Protein AF-A0A8J8EC91-F1 (afdb_monomer_lite)

Radius of gyration: 31.69 Å; chains: 1; bounding box: 63×21×94 Å

pLDDT: mean 93.94, std 5.03, range [71.94, 98.62]

Foldseek 3Di:
DVVVVVVVVVVLLVVLVVQQPDDPVRLVVLVVLLVVLVVLLVVLVVLLVVLVVLLVVLVVLLVVLVVLLVQLVVDDQADPPPRHGDDPVNSVVSNVVSVVVNVVSVVVNVVSVVSNVVSVVSNVVSVVSNVCVVSSVSNVVSVVVD

Secondary structure (DSSP, 8-state):
-HHHHHHHHHHHHHHHHHH-SS-HHHHHHHHHHHHHHHHHHHHHHHHHHHHHHHHHHHHHHHHHHHHHHHHHHH--EE-TTT--EE-HHHHHHHHHHHHHHHHHHHHHHHHHHHHHHHHHHHHHHHHHHHTTHHHHHHHHHHHTT-

Structure (mmCIF, N/CA/C/O backbone):
data_AF-A0A8J8EC91-F1
#
_entry.id   AF-A0A8J8EC91-F1
#
loop_
_atom_site.group_PDB
_atom_site.id
_atom_site.type_symbol
_atom_site.label_atom_id
_atom_site.label_alt_id
_atom_site.label_comp_id
_atom_site.label_asym_id
_atom_site.label_entity_id
_atom_site.label_seq_id
_atom_site.pdbx_PDB_ins_code
_atom_site.Cartn_x
_atom_site.Cartn_y
_atom_site.Cartn_z
_atom_site.occupancy
_atom_site.B_iso_or_equiv
_atom_site.auth_seq_id
_atom_site.auth_comp_id
_atom_site.auth_asym_id
_atom_site.auth_atom_id
_atom_site.pdbx_PDB_model_num
ATOM 1 N N . LYS A 1 1 ? -31.656 -11.506 56.131 1.00 71.94 1 LYS A N 1
ATOM 2 C CA . LYS A 1 1 ? -30.581 -12.308 55.486 1.00 71.94 1 LYS A CA 1
ATOM 3 C C . LYS A 1 1 ? -30.753 -12.359 53.969 1.00 71.94 1 LYS A C 1
ATOM 5 O O . LYS A 1 1 ? -30.083 -11.576 53.322 1.00 71.94 1 LYS A O 1
ATOM 10 N N . GLN A 1 2 ? -31.675 -13.150 53.404 1.00 80.81 2 GLN A N 1
ATOM 11 C CA . GLN A 1 2 ? -31.858 -13.214 51.937 1.00 80.81 2 GLN A CA 1
ATOM 12 C C . GLN A 1 2 ? -32.286 -11.876 51.305 1.00 80.81 2 GLN A C 1
ATOM 14 O O . GLN A 1 2 ? -31.779 -11.496 50.256 1.00 80.81 2 GLN A O 1
ATOM 19 N N . TYR A 1 3 ? -33.168 -11.122 51.969 1.00 84.69 3 TYR A N 1
ATOM 20 C CA . TYR A 1 3 ? -33.589 -9.795 51.502 1.00 84.69 3 TYR A CA 1
ATOM 21 C C . TYR A 1 3 ? -32.432 -8.780 51.464 1.00 84.69 3 TYR A C 1
ATOM 23 O O . TYR A 1 3 ? -32.258 -8.073 50.477 1.00 84.69 3 TYR A O 1
ATOM 31 N N . ASP A 1 4 ? -31.600 -8.745 52.509 1.00 87.38 4 ASP A N 1
ATOM 32 C CA . ASP A 1 4 ? -30.454 -7.827 52.599 1.00 87.38 4 ASP A CA 1
ATOM 33 C C . ASP A 1 4 ? -29.381 -8.149 51.553 1.00 87.38 4 ASP A C 1
ATOM 35 O O . ASP A 1 4 ? -28.745 -7.252 51.001 1.00 87.38 4 ASP A O 1
ATOM 39 N N . GLU A 1 5 ? -29.194 -9.437 51.272 1.00 88.06 5 GLU A N 1
ATOM 40 C CA . GLU A 1 5 ? -28.286 -9.938 50.245 1.00 88.06 5 GLU A CA 1
ATOM 41 C C . GLU A 1 5 ? -28.775 -9.571 48.839 1.00 88.06 5 GLU A C 1
ATOM 43 O O . GLU A 1 5 ? -28.016 -8.986 48.066 1.00 88.06 5 GLU A O 1
ATOM 48 N N . ALA A 1 6 ? -30.066 -9.762 48.549 1.00 88.12 6 ALA A N 1
ATOM 49 C CA . ALA A 1 6 ? -30.679 -9.306 47.301 1.00 88.12 6 ALA A CA 1
ATOM 50 C C . ALA A 1 6 ? -30.543 -7.782 47.109 1.00 88.12 6 ALA A C 1
ATOM 52 O O . ALA A 1 6 ? -30.259 -7.308 46.008 1.00 88.12 6 ALA A O 1
ATOM 53 N N . LEU A 1 7 ? -30.681 -6.999 48.185 1.00 90.56 7 LEU A N 1
ATOM 54 C CA . LEU A 1 7 ? -30.538 -5.542 48.143 1.00 90.56 7 LEU A CA 1
ATOM 55 C C . LEU A 1 7 ? -29.093 -5.100 47.864 1.00 90.56 7 LEU A C 1
ATOM 57 O O . LEU A 1 7 ? -28.875 -4.105 47.170 1.00 90.56 7 LEU A O 1
ATOM 61 N N . ARG A 1 8 ? -28.103 -5.836 48.386 1.00 89.94 8 ARG A N 1
ATOM 62 C CA . ARG A 1 8 ? -26.680 -5.614 48.083 1.00 89.94 8 ARG A CA 1
ATOM 63 C C . ARG A 1 8 ? -26.370 -5.945 46.629 1.00 89.94 8 ARG A C 1
ATOM 65 O O . ARG A 1 8 ? -25.790 -5.103 45.953 1.00 89.94 8 ARG A O 1
ATOM 72 N N . ILE A 1 9 ? -26.814 -7.105 46.142 1.00 89.31 9 ILE A N 1
ATOM 73 C CA . ILE A 1 9 ? -26.632 -7.522 44.743 1.00 89.31 9 ILE A CA 1
ATOM 74 C C . ILE A 1 9 ? -27.236 -6.480 43.797 1.00 89.31 9 ILE A C 1
ATOM 76 O O . ILE A 1 9 ? -26.559 -6.014 42.884 1.00 89.31 9 ILE A O 1
ATOM 80 N N . LYS A 1 10 ? -28.465 -6.022 44.070 1.00 90.94 10 LYS A N 1
ATOM 81 C CA . LYS A 1 10 ? -29.121 -4.974 43.278 1.00 90.94 10 LYS A CA 1
ATOM 82 C C . LYS A 1 10 ? -28.291 -3.687 43.209 1.00 90.94 10 LYS A C 1
ATOM 84 O O . LYS A 1 10 ? -28.089 -3.155 42.121 1.00 90.94 10 LYS A O 1
ATOM 89 N N . LYS A 1 11 ? -27.775 -3.202 44.345 1.00 91.12 11 LYS A N 1
ATOM 90 C CA . LYS A 1 11 ? -26.922 -1.999 44.388 1.00 91.12 11 LYS A CA 1
ATOM 91 C C . LYS A 1 11 ? -25.610 -2.186 43.620 1.00 91.12 11 LYS A C 1
ATOM 93 O O . LYS A 1 11 ? -25.163 -1.251 42.958 1.00 91.12 11 LYS A O 1
ATOM 98 N N . THR A 1 12 ? -25.007 -3.374 43.689 1.00 90.00 12 THR A N 1
ATOM 99 C CA . THR A 1 12 ? -23.800 -3.710 42.919 1.00 90.00 12 THR A CA 1
ATOM 100 C C . THR A 1 12 ? -24.079 -3.670 41.419 1.00 90.00 12 THR A C 1
ATOM 102 O O . THR A 1 12 ? -23.362 -2.983 40.696 1.00 90.00 12 THR A O 1
ATOM 105 N N . ILE A 1 13 ? -25.160 -4.307 40.958 1.00 88.00 13 ILE A N 1
ATOM 106 C CA . ILE A 1 13 ? -25.567 -4.297 39.544 1.00 88.00 13 ILE A CA 1
ATOM 107 C C . ILE A 1 13 ? -25.863 -2.870 39.063 1.00 88.00 13 ILE A C 1
ATOM 109 O O . ILE A 1 13 ? -25.407 -2.470 37.995 1.00 88.00 13 ILE A O 1
ATOM 113 N N . GLU A 1 14 ? -26.587 -2.064 39.846 1.00 89.38 14 GLU A N 1
ATOM 114 C CA . GLU A 1 14 ? -26.863 -0.661 39.502 1.00 89.38 14 GLU A CA 1
ATOM 115 C C . GLU A 1 14 ? -25.579 0.174 39.384 1.00 89.38 14 GLU A C 1
ATOM 117 O O . GLU A 1 14 ? -25.470 1.020 38.497 1.00 89.38 14 GLU A O 1
ATOM 122 N N . SER A 1 15 ? -24.595 -0.066 40.255 1.00 88.88 15 SER A N 1
ATOM 123 C CA . SER A 1 15 ? -23.284 0.588 40.196 1.00 88.88 15 SER A CA 1
ATOM 124 C C . SER A 1 15 ? -22.492 0.173 38.952 1.00 88.88 15 SER A C 1
ATOM 126 O O . SER A 1 15 ? -21.950 1.030 38.256 1.00 88.88 15 SER A O 1
ATOM 128 N N . LEU A 1 16 ? -22.472 -1.124 38.626 1.00 87.19 16 LEU A N 1
ATOM 129 C CA . LEU A 1 16 ? -21.809 -1.647 37.428 1.00 87.19 16 LEU A CA 1
ATOM 130 C C . LEU A 1 16 ? -22.446 -1.095 36.150 1.00 87.19 16 LEU A C 1
ATOM 132 O O . LEU A 1 16 ? -21.735 -0.595 35.284 1.00 87.19 16 LEU A O 1
ATOM 136 N N . ARG A 1 17 ? -23.781 -1.057 36.072 1.00 86.00 17 ARG A N 1
ATOM 137 C CA . ARG A 1 17 ? -24.496 -0.465 34.931 1.00 86.00 17 ARG A CA 1
ATOM 138 C C . ARG A 1 17 ? -24.184 1.017 34.729 1.00 86.00 17 ARG A C 1
ATOM 140 O O . ARG A 1 17 ? -24.094 1.455 33.593 1.00 86.00 17 ARG A O 1
ATOM 147 N N . LYS A 1 18 ? -23.975 1.788 35.803 1.00 88.19 18 LYS A N 1
ATOM 148 C CA . LYS A 1 18 ? -23.563 3.203 35.709 1.00 88.19 18 LYS A CA 1
ATOM 149 C C . LYS A 1 18 ? -22.134 3.393 35.196 1.00 88.19 18 LYS A C 1
ATOM 151 O O . LYS A 1 18 ? -21.797 4.494 34.776 1.00 88.19 18 LYS A O 1
ATOM 156 N N . ARG A 1 19 ? -21.290 2.360 35.276 1.00 87.62 19 ARG A N 1
ATOM 157 C CA . ARG A 1 19 ? -19.902 2.389 34.790 1.00 87.62 19 ARG A CA 1
ATOM 158 C C . ARG A 1 19 ? -19.782 2.011 33.313 1.00 87.62 19 ARG A C 1
ATOM 160 O O . ARG A 1 19 ? -18.730 2.275 32.737 1.00 87.62 19 ARG A O 1
ATOM 167 N N . LEU A 1 20 ? -20.816 1.412 32.717 1.00 87.31 20 LEU A N 1
ATOM 168 C CA . LEU A 1 20 ? -20.860 1.162 31.278 1.00 87.31 20 LEU A CA 1
ATOM 169 C C . LEU A 1 20 ? -20.901 2.495 30.534 1.00 87.31 20 LEU A C 1
ATOM 171 O O . LEU A 1 20 ? -21.765 3.334 30.788 1.00 87.31 20 LEU A O 1
ATOM 175 N N . SER A 1 21 ? -19.955 2.681 29.618 1.00 88.12 21 SER A N 1
ATOM 176 C CA . SER A 1 21 ? -19.924 3.838 28.721 1.00 88.12 21 SER A CA 1
ATOM 177 C C . SER A 1 21 ? -20.615 3.563 27.388 1.00 88.12 21 SER A C 1
ATOM 179 O O . SER A 1 21 ? -20.894 4.506 26.653 1.00 88.12 21 SER A O 1
ATOM 181 N N . LEU A 1 22 ? -20.896 2.292 27.087 1.00 88.12 22 LEU A N 1
ATOM 182 C CA . LEU A 1 22 ? -21.563 1.836 25.873 1.00 88.12 22 LEU A CA 1
ATOM 183 C C . LEU A 1 22 ? -22.698 0.876 26.234 1.00 88.12 22 LEU A C 1
ATOM 185 O O . LEU A 1 22 ? -22.574 0.063 27.152 1.00 88.12 22 LEU A O 1
ATOM 189 N N . SER A 1 23 ? -23.789 0.932 25.476 1.00 89.50 23 SER A N 1
ATOM 190 C CA . SER A 1 23 ? -24.787 -0.140 25.474 1.00 89.50 23 SER A CA 1
ATOM 191 C C . SER A 1 23 ? -24.224 -1.423 24.848 1.00 89.50 23 SER A C 1
ATOM 193 O O . SER A 1 23 ? -23.254 -1.389 24.088 1.00 89.50 23 SER A O 1
ATOM 195 N N . GLU A 1 24 ? -24.851 -2.569 25.124 1.00 87.69 24 GLU A N 1
ATOM 196 C CA . GLU A 1 24 ? -24.456 -3.856 24.527 1.00 87.69 24 GLU A CA 1
ATOM 197 C C . GLU A 1 24 ? -24.482 -3.821 22.986 1.00 87.69 24 GLU A C 1
ATOM 199 O O . GLU A 1 24 ? -23.577 -4.351 22.335 1.00 87.69 24 GLU A O 1
ATOM 204 N N . ASP A 1 25 ? -25.466 -3.138 22.391 1.00 91.75 25 ASP A N 1
ATOM 205 C CA . ASP A 1 25 ? -25.575 -2.976 20.936 1.00 91.75 25 ASP A CA 1
ATOM 206 C C . ASP A 1 25 ? -24.454 -2.098 20.360 1.00 91.75 25 ASP A C 1
ATOM 208 O O . ASP A 1 25 ? -23.885 -2.417 19.311 1.00 91.75 25 ASP A O 1
ATOM 212 N N . GLU A 1 26 ? -24.110 -0.996 21.032 1.00 93.06 26 GLU A N 1
ATOM 213 C CA . GLU A 1 26 ? -22.981 -0.141 20.645 1.00 93.06 26 GLU A CA 1
ATOM 214 C C . GLU A 1 26 ? -21.652 -0.883 20.779 1.00 93.06 26 GLU A C 1
ATOM 216 O O . GLU A 1 26 ? -20.814 -0.809 19.880 1.00 93.06 26 GLU A O 1
ATOM 221 N N . LEU A 1 27 ? -21.487 -1.659 21.851 1.00 93.25 27 LEU A N 1
ATOM 222 C CA . LEU A 1 27 ? -20.318 -2.499 22.075 1.00 93.25 27 LEU A CA 1
ATOM 223 C C . LEU A 1 27 ? -20.163 -3.543 20.963 1.00 93.25 27 LEU A C 1
ATOM 225 O O . LEU A 1 27 ? -19.068 -3.731 20.432 1.00 93.25 27 LEU A O 1
ATOM 229 N N . LYS A 1 28 ? -21.259 -4.197 20.563 1.00 93.50 28 LYS A N 1
ATOM 230 C CA . LYS A 1 28 ? -21.261 -5.171 19.464 1.00 93.50 28 LYS A CA 1
ATOM 231 C C . LYS A 1 28 ? -20.884 -4.529 18.128 1.00 93.50 28 LYS A C 1
ATOM 233 O O . LYS A 1 28 ? -20.094 -5.106 17.381 1.00 93.50 28 LYS A O 1
ATOM 238 N N . LYS A 1 29 ? -21.411 -3.336 17.831 1.00 95.62 29 LYS A N 1
ATOM 239 C CA . LYS A 1 29 ? -21.051 -2.576 16.622 1.00 95.62 29 LYS A CA 1
ATOM 240 C C . LYS A 1 29 ? -19.577 -2.182 16.625 1.00 95.62 29 LYS A C 1
ATOM 242 O O . LYS A 1 29 ? -18.897 -2.403 15.628 1.00 95.62 29 LYS A O 1
ATOM 247 N N . LEU A 1 30 ? -19.078 -1.665 17.747 1.00 95.44 30 LEU A N 1
ATOM 248 C CA . LEU A 1 30 ? -17.687 -1.237 17.879 1.00 95.44 30 LEU A CA 1
ATOM 249 C C . LEU A 1 30 ? -16.709 -2.413 17.741 1.00 95.44 30 LEU A C 1
ATOM 251 O O . LEU A 1 30 ? -15.682 -2.278 17.084 1.00 95.44 30 LEU A O 1
ATOM 255 N N . LYS A 1 31 ? -17.045 -3.587 18.289 1.00 95.44 31 LYS A N 1
ATOM 256 C CA . LYS A 1 31 ? -16.273 -4.823 18.080 1.00 95.44 31 LYS A CA 1
ATOM 257 C C . LYS A 1 31 ? -16.158 -5.192 16.606 1.00 95.44 31 LYS A C 1
ATOM 259 O O . LYS A 1 31 ? -15.060 -5.466 16.133 1.00 95.44 31 LYS A O 1
ATOM 264 N N . ALA A 1 32 ? -17.279 -5.182 15.884 1.00 96.50 32 ALA A N 1
ATOM 265 C CA . ALA A 1 32 ? -17.279 -5.475 14.455 1.00 96.50 32 ALA A CA 1
ATOM 266 C C . ALA A 1 32 ? -16.457 -4.439 13.669 1.00 96.50 32 ALA A C 1
ATOM 268 O O . ALA A 1 32 ? -15.701 -4.802 12.774 1.00 96.50 32 ALA A O 1
ATOM 269 N N . GLU A 1 33 ? -16.562 -3.156 14.028 1.00 97.38 33 GLU A N 1
ATOM 270 C CA . GLU A 1 33 ? -15.765 -2.079 13.430 1.00 97.38 33 GLU A CA 1
ATOM 271 C C . GLU A 1 33 ? -14.258 -2.295 13.648 1.00 97.38 33 GLU A C 1
ATOM 273 O O . GLU A 1 33 ? -13.482 -2.179 12.702 1.00 97.38 33 GLU A O 1
ATOM 278 N N . ILE A 1 34 ? -13.841 -2.660 14.866 1.00 97.62 34 ILE A N 1
ATOM 279 C CA . ILE A 1 34 ? -12.439 -2.951 15.204 1.00 97.62 34 ILE A CA 1
ATOM 280 C C . ILE A 1 34 ? -11.927 -4.172 14.445 1.00 97.62 34 ILE A C 1
ATOM 282 O O . ILE A 1 34 ? -10.819 -4.126 13.916 1.00 97.62 34 ILE A O 1
ATOM 286 N N . GLU A 1 35 ? -12.709 -5.246 14.370 1.00 97.44 35 GLU A N 1
ATOM 287 C CA . GLU A 1 35 ? -12.306 -6.458 13.656 1.00 97.44 35 GLU A CA 1
ATOM 288 C C . GLU A 1 35 ? -12.117 -6.187 12.157 1.00 97.44 35 GLU A C 1
ATOM 290 O O . GLU A 1 35 ? -11.067 -6.497 11.594 1.00 97.44 35 GLU A O 1
ATOM 295 N N . ASN A 1 36 ? -13.066 -5.484 11.532 1.00 98.00 36 ASN A N 1
ATOM 296 C CA . ASN A 1 36 ? -12.929 -5.046 10.142 1.00 98.00 36 ASN A CA 1
ATOM 297 C C . ASN A 1 36 ? -11.705 -4.134 9.962 1.00 98.00 36 ASN A C 1
ATOM 299 O O . ASN A 1 36 ? -10.980 -4.245 8.975 1.00 98.00 36 ASN A O 1
ATOM 303 N N . ALA A 1 37 ? -11.439 -3.245 10.926 1.00 98.12 37 ALA A N 1
ATOM 304 C CA . ALA A 1 37 ? -10.277 -2.365 10.899 1.00 98.12 37 ALA A CA 1
ATOM 305 C C . ALA A 1 37 ? -8.949 -3.137 11.019 1.00 98.12 37 ALA A C 1
ATOM 307 O O . ALA A 1 37 ? -7.978 -2.760 10.364 1.00 98.12 37 ALA A O 1
ATOM 308 N N . LYS A 1 38 ? -8.890 -4.224 11.804 1.00 98.00 38 LYS A N 1
ATOM 309 C CA . LYS A 1 38 ? -7.716 -5.114 11.887 1.00 98.00 38 LYS A CA 1
ATOM 310 C C . LYS A 1 38 ? -7.463 -5.820 10.558 1.00 98.00 38 LYS A C 1
ATOM 312 O O . LYS A 1 38 ? -6.349 -5.747 10.047 1.00 98.00 38 LYS A O 1
ATOM 317 N N . GLN A 1 39 ? -8.497 -6.417 9.969 1.00 98.31 39 GLN A N 1
ATOM 318 C CA . GLN A 1 39 ? -8.392 -7.093 8.672 1.00 98.31 39 GLN A CA 1
ATOM 319 C C . GLN A 1 39 ? -7.942 -6.120 7.580 1.00 98.31 39 GLN A C 1
ATOM 321 O O . GLN A 1 39 ? -6.964 -6.369 6.873 1.00 98.31 39 GLN A O 1
ATOM 326 N N . ARG A 1 40 ? -8.577 -4.944 7.516 1.00 98.12 40 ARG A N 1
ATOM 327 C CA . ARG A 1 40 ? -8.218 -3.902 6.553 1.00 98.12 40 ARG A CA 1
ATOM 328 C C . ARG A 1 40 ? -6.795 -3.381 6.760 1.00 98.12 40 ARG A C 1
ATOM 330 O O . ARG A 1 40 ? -6.096 -3.119 5.785 1.00 98.12 40 ARG A O 1
ATOM 337 N N . LYS A 1 41 ? -6.328 -3.264 8.009 1.00 98.38 41 LYS A N 1
ATOM 338 C CA . LYS A 1 41 ? -4.935 -2.899 8.313 1.00 98.38 41 LYS A CA 1
ATOM 339 C C . LYS A 1 41 ? -3.956 -3.879 7.675 1.00 98.38 41 LYS A C 1
ATOM 341 O O . LYS A 1 41 ? -2.988 -3.445 7.058 1.00 98.38 41 LYS A O 1
ATOM 346 N N . GLU A 1 42 ? -4.190 -5.177 7.837 1.00 98.44 42 GLU A N 1
ATOM 347 C CA . GLU A 1 42 ? -3.316 -6.207 7.275 1.00 98.44 42 GLU A CA 1
ATOM 348 C C . GLU A 1 42 ? -3.307 -6.184 5.746 1.00 98.44 42 GLU A C 1
ATOM 350 O O . GLU A 1 42 ? -2.241 -6.278 5.143 1.00 98.44 42 GLU A O 1
ATOM 355 N N . GLU A 1 43 ? -4.471 -6.009 5.116 1.00 98.56 43 GLU A N 1
ATOM 356 C CA . GLU A 1 43 ? -4.570 -5.848 3.661 1.00 98.56 43 GLU A CA 1
ATOM 357 C C . GLU A 1 43 ? -3.754 -4.660 3.159 1.00 98.56 43 GLU A C 1
ATOM 359 O O . GLU A 1 43 ? -2.976 -4.805 2.220 1.00 98.56 43 GLU A O 1
ATOM 364 N N . ILE A 1 44 ? -3.894 -3.498 3.803 1.00 98.50 44 ILE A N 1
ATOM 365 C CA . ILE A 1 44 ? -3.156 -2.296 3.413 1.00 98.50 44 ILE A CA 1
ATOM 366 C C . ILE A 1 44 ? -1.649 -2.500 3.575 1.00 98.50 44 ILE A C 1
ATOM 368 O O . ILE A 1 44 ? -0.880 -2.058 2.724 1.00 98.50 44 ILE A O 1
ATOM 372 N N . LEU A 1 45 ? -1.207 -3.146 4.657 1.00 98.44 45 LEU A N 1
ATOM 373 C CA . LEU A 1 45 ? 0.217 -3.403 4.873 1.00 98.44 45 LEU A CA 1
ATOM 374 C C . LEU A 1 45 ? 0.798 -4.307 3.780 1.00 98.44 45 LEU A C 1
ATOM 376 O O . LEU A 1 45 ? 1.866 -3.984 3.263 1.00 98.44 45 LEU A O 1
ATOM 380 N N . ARG A 1 46 ? 0.072 -5.360 3.378 1.00 98.56 46 ARG A N 1
ATOM 381 C CA . ARG A 1 46 ? 0.451 -6.205 2.233 1.00 98.56 46 ARG A CA 1
ATOM 382 C C . ARG A 1 46 ? 0.498 -5.405 0.929 1.00 98.56 46 ARG A C 1
ATOM 384 O O . ARG A 1 46 ? 1.473 -5.484 0.195 1.00 98.56 46 ARG A O 1
ATOM 391 N N . GLU A 1 47 ? -0.506 -4.569 0.669 1.00 98.50 47 GLU A N 1
ATOM 392 C CA . GLU A 1 47 ? -0.549 -3.746 -0.547 1.00 98.50 47 GLU A CA 1
ATOM 393 C C . GLU A 1 47 ? 0.614 -2.734 -0.603 1.00 98.50 47 GLU A C 1
ATOM 395 O O . GLU A 1 47 ? 1.214 -2.526 -1.657 1.00 98.50 47 GLU A O 1
ATOM 400 N N . ILE A 1 48 ? 0.985 -2.122 0.528 1.00 98.56 48 ILE A N 1
ATOM 401 C CA . ILE A 1 48 ? 2.149 -1.222 0.614 1.00 98.56 48 ILE A CA 1
ATOM 402 C C . ILE A 1 48 ? 3.457 -1.976 0.340 1.00 98.56 48 ILE A C 1
ATOM 404 O O . ILE A 1 48 ? 4.344 -1.420 -0.312 1.00 98.56 48 ILE A O 1
ATOM 408 N N . GLU A 1 49 ? 3.590 -3.209 0.830 1.00 98.50 49 GLU A N 1
ATOM 409 C CA . GLU A 1 49 ? 4.754 -4.062 0.576 1.00 98.50 49 GLU A CA 1
ATOM 410 C C . GLU A 1 49 ? 4.893 -4.377 -0.921 1.00 98.50 49 GLU A C 1
ATOM 412 O O . GLU A 1 49 ? 5.929 -4.065 -1.509 1.00 98.50 49 GLU A O 1
ATOM 417 N N . GLU A 1 50 ? 3.818 -4.840 -1.568 1.00 98.62 50 GLU A N 1
ATOM 418 C CA . GLU A 1 50 ? 3.783 -5.095 -3.017 1.00 98.62 50 GLU A CA 1
ATOM 419 C C . GLU A 1 50 ? 4.098 -3.837 -3.844 1.00 98.62 50 GLU A C 1
ATOM 421 O O . GLU A 1 50 ? 4.808 -3.888 -4.852 1.00 98.62 50 GLU A O 1
ATOM 426 N N . ILE A 1 51 ? 3.587 -2.672 -3.427 1.00 98.62 51 ILE A N 1
ATOM 427 C CA . ILE A 1 51 ? 3.938 -1.389 -4.050 1.00 98.62 51 ILE A CA 1
ATOM 428 C C . ILE A 1 51 ? 5.439 -1.115 -3.899 1.00 98.62 51 ILE A C 1
ATOM 430 O O . ILE A 1 51 ? 6.080 -0.651 -4.845 1.00 98.62 51 ILE A O 1
ATOM 434 N N . GLY A 1 52 ? 6.011 -1.384 -2.725 1.00 98.25 52 GLY A N 1
ATOM 435 C CA . GLY A 1 52 ? 7.440 -1.237 -2.458 1.00 98.25 52 GLY A CA 1
ATOM 436 C C . GLY A 1 52 ? 8.302 -2.073 -3.405 1.00 98.25 52 GLY A C 1
ATOM 437 O O . GLY A 1 52 ? 9.248 -1.540 -3.993 1.00 98.25 52 GLY A O 1
ATOM 438 N N . GLU A 1 53 ? 7.938 -3.339 -3.600 1.00 98.56 53 GLU A N 1
ATOM 439 C CA . GLU A 1 53 ? 8.609 -4.259 -4.525 1.00 98.56 53 GLU A CA 1
ATOM 440 C C . GLU A 1 53 ? 8.549 -3.750 -5.969 1.00 98.56 53 GLU A C 1
ATOM 442 O O . GLU A 1 53 ? 9.594 -3.533 -6.589 1.00 98.56 53 GLU A O 1
ATOM 447 N N . LYS A 1 54 ? 7.348 -3.423 -6.468 1.00 98.56 54 LYS A N 1
ATOM 448 C CA . LYS A 1 54 ? 7.148 -2.896 -7.831 1.00 98.56 54 LYS A CA 1
ATOM 449 C C . LYS A 1 54 ? 7.935 -1.613 -8.086 1.00 98.56 54 LYS A C 1
ATOM 451 O O . LYS A 1 54 ? 8.554 -1.446 -9.136 1.00 98.56 54 LYS A O 1
ATOM 456 N N . LYS A 1 55 ? 7.984 -0.695 -7.115 1.00 98.44 55 LYS A N 1
ATOM 457 C CA . LYS A 1 55 ? 8.818 0.517 -7.219 1.00 98.44 55 LYS A CA 1
ATOM 458 C C . LYS A 1 55 ? 10.303 0.162 -7.342 1.00 98.44 55 LYS A C 1
ATOM 460 O O . LYS A 1 55 ? 11.030 0.817 -8.093 1.00 98.44 55 LYS A O 1
ATOM 465 N N . GLY A 1 56 ? 10.763 -0.857 -6.616 1.00 98.38 56 GLY A N 1
ATOM 466 C CA . GLY A 1 56 ? 12.119 -1.392 -6.737 1.00 98.38 56 GLY A CA 1
ATOM 467 C C . GLY A 1 56 ? 12.409 -1.929 -8.140 1.00 98.38 56 GLY A C 1
ATOM 468 O O . GLY A 1 56 ? 13.412 -1.547 -8.748 1.00 98.38 56 GLY A O 1
ATOM 469 N N . GLU A 1 57 ? 11.503 -2.740 -8.683 1.00 98.44 57 GLU A N 1
ATOM 470 C CA . GLU A 1 57 ? 11.596 -3.300 -10.037 1.00 98.44 57 GLU A CA 1
ATOM 471 C C . GLU A 1 57 ? 11.660 -2.207 -11.110 1.00 98.44 57 GLU A C 1
ATOM 473 O O . GLU A 1 57 ? 12.592 -2.188 -11.916 1.00 98.44 57 GLU A O 1
ATOM 478 N N . LEU A 1 58 ? 10.745 -1.232 -11.071 1.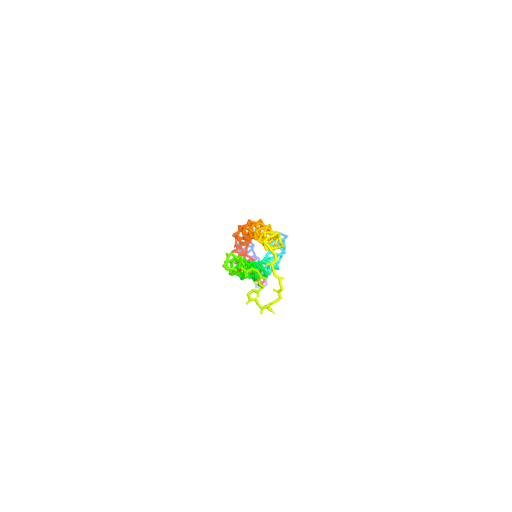00 98.44 58 LEU A N 1
ATOM 479 C CA . LEU A 1 58 ? 10.719 -0.110 -12.017 1.00 98.44 58 LEU A CA 1
ATOM 480 C C . LEU A 1 58 ? 12.005 0.723 -11.966 1.00 98.44 58 LEU A C 1
ATOM 482 O O . LEU A 1 58 ? 12.514 1.170 -13.000 1.00 98.44 58 LEU A O 1
ATOM 486 N N . LYS A 1 59 ? 12.569 0.928 -10.769 1.00 98.25 59 LYS A N 1
ATOM 487 C CA . LYS A 1 59 ? 13.838 1.647 -10.598 1.00 98.25 59 LYS A CA 1
ATOM 488 C C . LYS A 1 59 ? 15.004 0.878 -11.221 1.00 98.25 59 LYS A C 1
ATOM 490 O O . LYS A 1 59 ? 15.845 1.487 -11.890 1.00 98.25 59 LYS A O 1
ATOM 495 N N . ASN A 1 60 ? 15.049 -0.439 -11.027 1.00 98.44 60 ASN A N 1
ATOM 496 C CA . ASN A 1 60 ? 16.069 -1.298 -11.624 1.00 98.44 60 ASN A CA 1
ATOM 497 C C . ASN A 1 60 ? 15.946 -1.312 -13.151 1.00 98.44 60 ASN A C 1
ATOM 499 O O . ASN A 1 60 ? 16.921 -0.998 -13.833 1.00 98.44 60 ASN A O 1
ATOM 503 N N . ALA A 1 61 ? 14.739 -1.532 -13.678 1.00 98.19 61 ALA A N 1
ATOM 504 C CA . ALA A 1 61 ? 14.460 -1.504 -15.111 1.00 98.19 61 ALA A CA 1
ATOM 505 C C . ALA A 1 61 ? 14.854 -0.159 -15.746 1.00 98.19 61 ALA A C 1
ATOM 507 O O . ALA A 1 61 ? 15.515 -0.115 -16.784 1.00 98.19 61 ALA A O 1
ATOM 508 N N . THR A 1 62 ? 14.536 0.958 -15.086 1.00 98.19 62 THR A N 1
ATOM 509 C CA . THR A 1 62 ? 14.943 2.299 -15.533 1.00 98.19 62 THR A CA 1
ATOM 510 C C . THR A 1 62 ? 16.466 2.450 -15.574 1.00 98.19 62 THR A C 1
ATOM 512 O O . THR A 1 62 ? 17.017 3.005 -16.526 1.00 98.19 62 THR A O 1
ATOM 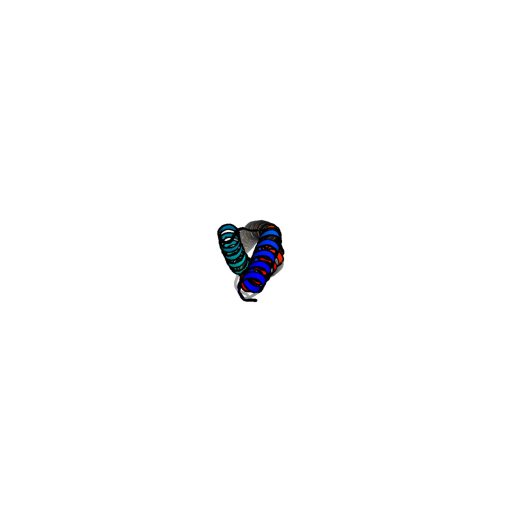515 N N . SER A 1 63 ? 17.176 1.959 -14.555 1.00 98.06 63 SER A N 1
ATOM 516 C CA . SER A 1 63 ? 18.644 1.996 -14.501 1.00 98.06 63 SER A CA 1
ATOM 517 C C . SER A 1 63 ? 19.278 1.177 -15.629 1.00 98.06 63 SER A C 1
ATOM 519 O O . SER A 1 63 ? 20.180 1.658 -16.317 1.00 98.06 63 SER A O 1
ATOM 521 N N . GLU A 1 64 ? 18.774 -0.033 -15.873 1.00 97.62 64 GLU A N 1
ATOM 522 C CA . GLU A 1 64 ? 19.236 -0.905 -16.955 1.00 97.62 64 GLU A CA 1
ATOM 523 C C . GLU A 1 64 ? 19.018 -0.277 -18.332 1.00 97.62 64 GLU A C 1
ATOM 525 O O . GLU A 1 64 ? 19.945 -0.231 -19.144 1.00 97.62 64 GLU A O 1
ATOM 530 N N . LYS A 1 65 ? 17.832 0.291 -18.581 1.00 97.19 65 LYS A N 1
ATOM 531 C CA . LYS A 1 65 ? 17.520 0.968 -19.847 1.00 97.19 65 LYS A CA 1
ATOM 532 C C . LYS A 1 65 ? 18.394 2.197 -20.065 1.00 97.19 65 LYS A C 1
ATOM 534 O O . LYS A 1 65 ? 18.912 2.381 -21.164 1.00 97.19 65 LYS A O 1
ATOM 539 N N . ASN A 1 66 ? 18.646 2.991 -19.025 1.00 97.69 66 ASN A N 1
ATOM 540 C CA . ASN A 1 66 ? 19.561 4.131 -19.115 1.00 97.69 66 ASN A CA 1
ATOM 541 C C . ASN A 1 66 ? 20.994 3.705 -19.465 1.00 97.69 66 ASN A C 1
ATOM 543 O O . ASN A 1 66 ? 21.630 4.331 -20.316 1.00 97.69 66 ASN A O 1
ATOM 547 N N . LYS A 1 67 ? 21.497 2.620 -18.863 1.00 96.69 67 LYS A N 1
ATOM 548 C CA . LYS A 1 67 ? 22.805 2.049 -19.224 1.00 96.69 67 LYS A CA 1
ATOM 549 C C . LYS A 1 67 ? 22.820 1.572 -20.676 1.00 96.69 67 LYS A C 1
ATOM 551 O O . LYS A 1 67 ? 23.754 1.891 -21.405 1.00 96.69 67 LYS A O 1
ATOM 556 N N . ALA A 1 68 ? 21.773 0.875 -21.116 1.00 94.62 68 ALA A N 1
ATOM 557 C CA . ALA A 1 68 ? 21.656 0.409 -22.495 1.00 94.62 68 ALA A CA 1
ATOM 558 C C . ALA A 1 68 ? 21.647 1.574 -23.501 1.00 94.62 68 ALA A C 1
ATOM 560 O O . ALA A 1 68 ? 22.358 1.521 -24.501 1.00 94.62 68 ALA A O 1
ATOM 561 N N . ILE A 1 69 ? 20.914 2.657 -23.216 1.00 95.88 69 ILE A N 1
ATOM 562 C CA . ILE A 1 69 ? 20.924 3.884 -24.029 1.00 95.88 69 ILE A CA 1
ATOM 563 C C . ILE A 1 69 ? 22.335 4.484 -24.094 1.00 95.88 69 ILE A C 1
ATOM 565 O O . ILE A 1 69 ? 22.781 4.894 -25.166 1.00 95.88 69 ILE A O 1
ATOM 569 N N . LEU A 1 70 ? 23.047 4.543 -22.966 1.00 95.19 70 LEU A N 1
ATOM 570 C CA . LEU A 1 70 ? 24.401 5.093 -22.909 1.00 95.19 70 LEU A CA 1
ATOM 571 C C . LEU A 1 70 ? 25.388 4.282 -23.765 1.00 95.19 70 LEU A C 1
ATOM 573 O O . LEU A 1 70 ? 26.202 4.873 -24.472 1.00 95.19 70 LEU A O 1
ATOM 577 N N . GLU A 1 71 ? 25.294 2.954 -23.741 1.00 93.81 71 GLU A N 1
ATOM 578 C CA . GLU A 1 71 ? 26.123 2.080 -24.578 1.00 93.81 71 GLU A CA 1
ATOM 579 C C . GLU A 1 71 ? 25.744 2.168 -26.061 1.00 93.81 71 GLU A C 1
ATOM 581 O O . GLU A 1 71 ? 26.626 2.286 -26.913 1.00 93.81 71 GLU A O 1
ATOM 586 N N . LEU A 1 72 ? 24.446 2.225 -26.383 1.00 93.31 72 LEU A N 1
ATOM 587 C CA . LEU A 1 72 ? 23.979 2.450 -27.753 1.00 93.31 72 LEU A CA 1
ATOM 588 C C . LEU A 1 72 ? 24.541 3.754 -28.322 1.00 93.31 72 LEU A C 1
ATOM 590 O O . LEU A 1 72 ? 25.074 3.745 -29.424 1.00 93.31 72 LEU A O 1
ATOM 594 N N . ARG A 1 73 ? 24.522 4.855 -27.560 1.00 92.25 73 ARG A N 1
ATOM 595 C CA . ARG A 1 73 ? 25.069 6.156 -27.995 1.00 92.25 73 ARG A CA 1
ATOM 596 C C . ARG A 1 73 ? 26.563 6.124 -28.335 1.00 92.25 73 ARG A C 1
ATOM 598 O O . ARG A 1 73 ? 27.013 6.945 -29.129 1.00 92.25 73 ARG A O 1
ATOM 605 N N . LYS A 1 74 ? 27.339 5.211 -27.741 1.00 90.75 74 LYS A N 1
ATOM 606 C CA . LYS A 1 74 ? 28.777 5.046 -28.026 1.00 90.75 74 LYS A CA 1
ATOM 607 C C . LYS A 1 74 ? 29.043 4.118 -29.214 1.00 90.75 74 LYS A C 1
ATOM 609 O O . LYS A 1 74 ? 30.114 4.198 -29.815 1.00 90.75 74 LYS A O 1
ATOM 614 N N . ALA A 1 75 ? 28.102 3.234 -29.535 1.00 89.56 75 ALA A N 1
ATOM 615 C CA . ALA A 1 75 ? 28.253 2.219 -30.567 1.00 89.56 75 ALA A CA 1
ATOM 616 C C . ALA A 1 75 ? 28.325 2.831 -31.978 1.00 89.56 75 ALA A C 1
ATOM 618 O O . ALA A 1 75 ? 27.580 3.757 -32.308 1.00 89.56 75 ALA A O 1
ATOM 619 N N . ARG A 1 76 ? 29.212 2.294 -32.829 1.00 86.69 76 ARG A N 1
ATOM 620 C CA . ARG A 1 76 ? 29.389 2.706 -34.234 1.00 86.69 76 ARG A CA 1
ATOM 621 C C . ARG A 1 76 ? 29.415 1.478 -35.140 1.00 86.69 76 ARG A C 1
ATOM 623 O O . ARG A 1 76 ? 30.336 0.672 -35.034 1.00 86.69 76 ARG A O 1
ATOM 630 N N . GLY A 1 77 ? 28.406 1.319 -35.996 1.00 84.12 77 GLY A N 1
ATOM 631 C CA . GLY A 1 77 ? 28.309 0.246 -36.998 1.00 84.12 77 GLY A CA 1
ATOM 632 C C . GLY A 1 77 ? 28.097 -1.175 -36.456 1.00 84.12 77 GLY A C 1
ATOM 633 O O . GLY A 1 77 ? 27.717 -2.061 -37.217 1.00 84.12 77 GLY A O 1
ATOM 634 N N . LYS A 1 78 ? 28.320 -1.424 -35.157 1.00 87.62 78 LYS A N 1
ATOM 635 C CA . LYS A 1 78 ? 28.126 -2.729 -34.509 1.00 87.62 78 LYS A CA 1
ATOM 636 C C . LYS A 1 78 ? 27.461 -2.605 -33.143 1.00 87.62 78 LYS A C 1
ATOM 638 O O . LYS A 1 78 ? 27.721 -1.659 -32.404 1.00 87.62 78 LYS A O 1
ATOM 643 N N . CYS A 1 79 ? 26.641 -3.590 -32.795 1.00 83.69 79 CYS A N 1
ATOM 644 C CA . CYS A 1 79 ? 25.992 -3.719 -31.501 1.00 83.69 79 CYS A CA 1
ATOM 645 C C . CYS A 1 79 ? 27.037 -3.976 -30.399 1.00 83.69 79 CYS A C 1
ATOM 647 O O . CYS A 1 79 ? 27.816 -4.925 -30.522 1.00 83.69 79 CYS A O 1
ATOM 649 N N . PRO A 1 80 ? 27.035 -3.201 -29.299 1.00 82.44 80 PRO A N 1
ATOM 650 C CA . PRO A 1 80 ? 28.026 -3.335 -28.229 1.00 82.44 80 PRO A CA 1
ATOM 651 C C . PRO A 1 80 ? 27.860 -4.619 -27.398 1.00 82.44 80 PRO A C 1
ATOM 653 O O . PRO A 1 80 ? 28.756 -4.968 -26.640 1.00 82.44 80 PRO A O 1
ATOM 656 N N . VAL A 1 81 ? 26.730 -5.324 -27.535 1.00 83.12 81 VAL A N 1
ATOM 657 C CA . VAL A 1 81 ? 26.422 -6.544 -26.769 1.00 83.12 81 VAL A CA 1
ATOM 658 C C . VAL A 1 81 ? 26.749 -7.809 -27.561 1.00 83.12 81 VAL A C 1
ATOM 660 O O . VAL A 1 81 ? 27.438 -8.688 -27.056 1.00 83.12 81 VAL A O 1
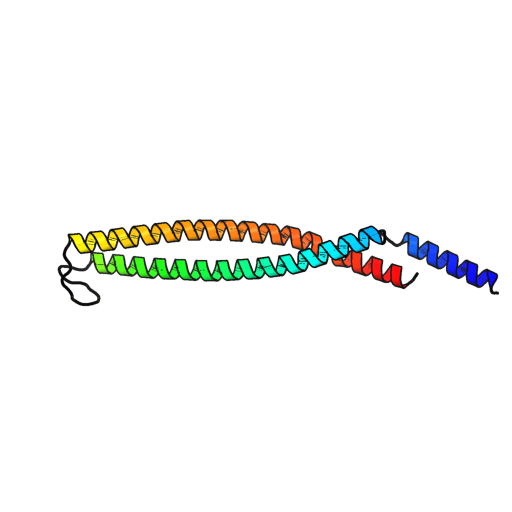ATOM 663 N N . CYS A 1 82 ? 26.261 -7.918 -28.801 1.00 85.19 82 CYS A N 1
ATOM 664 C CA . CYS A 1 82 ? 26.382 -9.140 -29.606 1.00 85.19 82 CYS A CA 1
ATOM 665 C C . CYS A 1 82 ? 27.289 -8.999 -30.839 1.00 85.19 82 CYS A C 1
ATOM 667 O O . CYS A 1 82 ? 27.490 -9.974 -31.556 1.00 85.19 82 CYS A O 1
ATOM 669 N N . GLY A 1 83 ? 27.817 -7.803 -31.125 1.00 83.81 83 GLY A N 1
ATOM 670 C CA . GLY A 1 83 ? 28.708 -7.558 -32.265 1.00 83.81 83 GLY A CA 1
ATOM 671 C C . GLY A 1 83 ? 28.040 -7.565 -33.646 1.00 83.81 83 GLY A C 1
ATOM 672 O O . GLY A 1 83 ? 28.737 -7.350 -34.639 1.00 83.81 83 GLY A O 1
ATOM 673 N N . ALA A 1 84 ? 26.721 -7.787 -33.716 1.00 88.50 84 ALA A N 1
ATOM 674 C CA . ALA A 1 84 ? 25.934 -7.715 -34.948 1.00 88.50 84 ALA A CA 1
ATOM 675 C C . ALA A 1 84 ? 25.987 -6.316 -35.576 1.00 88.50 84 ALA A C 1
ATOM 677 O O . ALA A 1 84 ? 26.251 -5.337 -34.879 1.00 88.50 84 ALA A O 1
ATOM 678 N N . GLU A 1 85 ? 25.721 -6.211 -36.876 1.00 90.69 85 GLU A N 1
ATOM 679 C CA . GLU A 1 85 ? 25.637 -4.918 -37.555 1.00 90.69 85 GLU A CA 1
ATOM 680 C C . GLU A 1 85 ? 24.548 -4.044 -36.918 1.00 90.69 85 GLU A C 1
ATOM 682 O O . GLU A 1 85 ? 23.442 -4.503 -36.634 1.00 90.69 85 GLU A O 1
ATOM 687 N N . LEU A 1 86 ? 24.893 -2.787 -36.643 1.00 90.38 86 LEU A N 1
ATOM 688 C CA . LEU A 1 86 ? 23.994 -1.811 -36.041 1.00 90.38 86 LEU A CA 1
ATOM 689 C C . LEU A 1 86 ? 24.059 -0.531 -36.867 1.00 90.38 86 LEU A C 1
ATOM 691 O O . LEU A 1 86 ? 25.007 0.248 -36.734 1.00 90.38 86 LEU A O 1
ATOM 695 N N . THR A 1 87 ? 23.053 -0.341 -37.720 1.00 93.00 87 THR A N 1
ATOM 696 C CA . THR A 1 87 ? 22.890 0.888 -38.500 1.00 93.00 87 THR A CA 1
ATOM 697 C C . THR A 1 87 ? 22.523 2.053 -37.584 1.00 93.00 87 THR A C 1
ATOM 699 O O . THR A 1 87 ? 21.983 1.862 -36.489 1.00 93.00 87 THR A O 1
ATOM 702 N N . ASP A 1 88 ? 22.812 3.275 -38.030 1.00 90.50 88 ASP A N 1
ATOM 703 C CA . ASP A 1 88 ? 22.483 4.476 -37.262 1.00 90.50 88 ASP A CA 1
ATOM 704 C C . ASP A 1 88 ? 20.965 4.618 -37.048 1.00 90.50 88 ASP A C 1
ATOM 706 O O . ASP A 1 88 ? 20.545 4.914 -35.932 1.00 90.50 88 ASP A O 1
ATOM 710 N N . GLU A 1 89 ? 20.152 4.300 -38.062 1.00 92.62 89 GLU A N 1
ATOM 711 C CA . GLU A 1 89 ? 18.682 4.293 -37.978 1.00 92.62 89 GLU A CA 1
ATOM 712 C C . GLU A 1 89 ? 18.179 3.284 -36.933 1.00 92.62 89 GLU A C 1
ATOM 714 O O . GLU A 1 89 ? 17.420 3.635 -36.030 1.00 92.62 89 GLU A O 1
ATOM 719 N N . HIS A 1 90 ? 18.689 2.046 -36.960 1.00 91.25 90 HIS A N 1
ATOM 720 C CA . HIS A 1 90 ? 18.286 1.027 -35.989 1.00 91.25 90 HIS A CA 1
ATOM 721 C C . HIS A 1 90 ? 18.712 1.386 -34.557 1.00 91.25 90 HIS A C 1
ATOM 723 O O . HIS A 1 90 ? 17.988 1.132 -33.592 1.00 91.25 90 HIS A O 1
ATOM 729 N N . ARG A 1 91 ? 19.887 2.009 -34.398 1.00 93.75 91 ARG A N 1
ATOM 730 C CA . ARG A 1 91 ? 20.350 2.525 -33.104 1.00 93.75 91 ARG A CA 1
ATOM 731 C C . ARG A 1 91 ? 19.410 3.606 -32.568 1.00 93.75 91 ARG A C 1
ATOM 733 O O . ARG A 1 91 ? 19.094 3.584 -31.378 1.00 93.75 91 ARG A O 1
ATOM 740 N N . GLU A 1 92 ? 18.992 4.547 -33.409 1.00 94.81 92 GLU A N 1
ATOM 741 C CA . GLU A 1 92 ? 18.074 5.623 -33.024 1.00 94.81 92 GLU A CA 1
ATOM 742 C C . GLU A 1 92 ? 16.700 5.083 -32.617 1.00 94.81 92 GLU A C 1
ATOM 744 O O . GLU A 1 92 ? 16.178 5.483 -31.571 1.00 94.81 92 GLU A O 1
ATOM 749 N N . ASP A 1 93 ? 16.170 4.104 -33.350 1.00 95.56 93 ASP A N 1
ATOM 750 C CA . ASP A 1 93 ? 14.914 3.430 -33.011 1.00 95.56 93 ASP A CA 1
ATOM 751 C C . ASP A 1 93 ? 14.976 2.723 -31.652 1.00 95.56 93 ASP A C 1
ATOM 753 O O . ASP A 1 93 ? 14.059 2.852 -30.834 1.00 95.56 93 ASP A O 1
ATOM 757 N N . LEU A 1 94 ? 16.072 2.009 -31.366 1.00 94.75 94 LEU A N 1
ATOM 758 C CA . LEU A 1 94 ? 16.275 1.353 -30.071 1.00 94.75 94 LEU A CA 1
ATOM 759 C C . LEU A 1 94 ? 16.340 2.364 -28.923 1.00 94.75 94 LEU A C 1
ATOM 761 O O . LEU A 1 94 ? 15.713 2.154 -27.881 1.00 94.75 94 LEU A O 1
ATOM 765 N N . ILE A 1 95 ? 17.066 3.471 -29.110 1.00 95.88 95 ILE A N 1
ATOM 766 C CA . ILE A 1 95 ? 17.142 4.544 -28.112 1.00 95.88 95 ILE A CA 1
ATOM 767 C C . ILE A 1 95 ? 15.750 5.124 -27.866 1.00 95.88 95 ILE A C 1
ATOM 769 O O . ILE A 1 95 ? 15.333 5.227 -26.714 1.00 95.88 95 ILE A O 1
ATOM 773 N N . LYS A 1 96 ? 15.008 5.447 -28.931 1.00 97.88 96 LYS A N 1
ATOM 774 C CA . LYS A 1 96 ? 13.653 5.996 -28.834 1.00 97.88 96 LYS A CA 1
ATOM 775 C C . LYS A 1 96 ? 12.712 5.042 -28.102 1.00 97.88 96 LYS A C 1
ATOM 777 O O . LYS A 1 96 ? 11.981 5.473 -27.212 1.00 97.88 96 LYS A O 1
ATOM 782 N N . LYS A 1 97 ? 12.765 3.747 -28.422 1.00 98.12 97 LYS A N 1
ATOM 783 C CA . LYS A 1 97 ? 11.981 2.713 -27.738 1.00 98.12 97 LYS A CA 1
ATOM 784 C C . LYS A 1 97 ? 12.285 2.679 -26.239 1.00 98.12 97 LYS A C 1
ATOM 786 O O . LYS A 1 97 ? 11.362 2.724 -25.433 1.00 98.12 97 LYS A O 1
ATOM 791 N N . TYR A 1 98 ? 13.560 2.641 -25.855 1.00 97.94 98 TYR A N 1
ATOM 792 C CA . TYR A 1 98 ? 13.944 2.611 -24.440 1.00 97.94 98 TYR A CA 1
ATOM 793 C C . TYR A 1 98 ? 13.576 3.898 -23.702 1.00 97.94 98 TYR A C 1
ATOM 795 O O . TYR A 1 98 ? 13.176 3.831 -22.543 1.00 97.94 98 TYR A O 1
ATOM 803 N N . THR A 1 99 ? 13.655 5.056 -24.358 1.00 97.94 99 THR A N 1
ATOM 804 C CA . THR A 1 99 ? 13.175 6.318 -23.785 1.00 97.94 99 THR A CA 1
ATOM 805 C C . THR A 1 99 ? 11.673 6.268 -23.501 1.00 97.94 99 THR A C 1
ATOM 807 O O . THR A 1 99 ? 11.268 6.608 -22.392 1.00 97.94 99 THR A O 1
ATOM 810 N N . LEU A 1 100 ? 10.858 5.773 -24.439 1.00 98.31 100 LEU A N 1
ATOM 811 C CA . LEU A 1 100 ? 9.411 5.621 -24.234 1.00 98.31 100 LEU A CA 1
ATOM 812 C C . LEU A 1 100 ? 9.076 4.633 -23.105 1.00 98.31 100 LEU A C 1
ATOM 814 O O . LEU A 1 100 ? 8.166 4.882 -22.316 1.00 98.31 100 LEU A O 1
ATOM 818 N N . GLU A 1 101 ? 9.821 3.530 -22.991 1.00 97.94 101 GLU A N 1
ATOM 819 C CA . GLU A 1 101 ? 9.666 2.587 -21.876 1.00 97.94 101 GLU A CA 1
ATOM 820 C C . GLU A 1 101 ? 9.979 3.260 -20.529 1.00 97.94 101 GLU A C 1
ATOM 822 O O . GLU A 1 101 ? 9.185 3.153 -19.596 1.00 97.94 101 GLU A O 1
ATOM 827 N N . ILE A 1 102 ? 11.071 4.027 -20.430 1.00 98.38 102 ILE A N 1
ATOM 828 C CA . ILE A 1 102 ? 11.418 4.781 -19.211 1.00 98.38 102 ILE A CA 1
ATOM 829 C C . ILE A 1 102 ? 10.319 5.787 -18.841 1.00 98.38 102 ILE A C 1
ATOM 831 O O . ILE A 1 102 ? 9.951 5.893 -17.671 1.00 98.38 102 ILE A O 1
ATOM 835 N N . GLU A 1 103 ? 9.769 6.511 -19.817 1.00 98.19 103 GLU A N 1
ATOM 836 C CA . GLU A 1 103 ? 8.647 7.428 -19.583 1.00 98.19 103 GLU A CA 1
ATOM 837 C C . GLU A 1 103 ? 7.403 6.695 -19.064 1.00 98.19 103 GLU A C 1
ATOM 839 O O . GLU A 1 103 ? 6.683 7.218 -18.211 1.00 98.19 103 GLU A O 1
ATOM 844 N N . SER A 1 104 ? 7.149 5.476 -19.548 1.00 98.38 104 SER A N 1
ATOM 845 C CA . SER A 1 104 ? 6.048 4.647 -19.054 1.00 98.38 104 SER A CA 1
ATOM 846 C C . SER A 1 104 ? 6.268 4.209 -17.601 1.00 98.38 104 SER A C 1
ATOM 848 O O . SER A 1 104 ? 5.366 4.374 -16.778 1.00 98.38 104 SER A O 1
ATOM 850 N N . TYR A 1 105 ? 7.489 3.789 -17.247 1.00 98.31 105 TYR A N 1
ATOM 851 C CA . TYR A 1 105 ? 7.854 3.422 -15.876 1.00 98.31 105 TYR A CA 1
ATOM 852 C C . TYR A 1 105 ? 7.733 4.605 -14.915 1.00 98.31 105 TYR A C 1
ATOM 854 O O . TYR A 1 105 ? 7.305 4.438 -13.775 1.00 98.31 105 TYR A O 1
ATOM 862 N N . ALA A 1 106 ? 8.067 5.817 -15.367 1.00 97.81 106 ALA A N 1
ATOM 863 C CA . ALA A 1 106 ? 7.905 7.027 -14.568 1.00 97.81 106 ALA A CA 1
ATOM 864 C C . ALA A 1 106 ? 6.426 7.309 -14.244 1.00 97.81 106 ALA A C 1
ATOM 866 O O . ALA A 1 106 ? 6.096 7.618 -13.100 1.00 97.81 106 ALA A O 1
ATOM 867 N N . LYS A 1 107 ? 5.521 7.142 -15.219 1.00 98.44 107 LYS A N 1
ATOM 868 C CA . LYS A 1 107 ? 4.072 7.298 -14.996 1.00 98.44 107 LYS A CA 1
ATOM 869 C C . LYS A 1 107 ? 3.530 6.255 -14.022 1.00 98.44 107 LYS A C 1
ATOM 871 O O . LYS A 1 107 ? 2.738 6.593 -13.145 1.00 98.44 107 LYS A O 1
ATOM 876 N N . GLU A 1 108 ? 3.964 5.006 -14.152 1.00 98.31 108 GLU A N 1
ATOM 877 C CA . GLU A 1 108 ? 3.573 3.935 -13.234 1.00 98.31 108 GLU A CA 1
ATOM 878 C C . GLU A 1 108 ? 4.098 4.190 -11.813 1.00 98.31 108 GLU A C 1
ATOM 880 O O . GLU A 1 108 ? 3.347 4.094 -10.843 1.00 98.31 108 GLU A O 1
ATOM 885 N N . MET A 1 109 ? 5.352 4.633 -11.680 1.00 98.31 109 MET A N 1
ATOM 886 C CA . MET A 1 109 ? 5.939 5.047 -10.402 1.00 98.31 109 MET A CA 1
ATOM 887 C C . MET A 1 109 ? 5.107 6.145 -9.726 1.00 98.31 109 MET A C 1
ATOM 889 O O . MET A 1 109 ? 4.839 6.067 -8.526 1.00 98.31 109 MET A O 1
ATOM 893 N N . GLU A 1 110 ? 4.658 7.154 -10.477 1.00 98.38 110 GLU A N 1
ATOM 894 C CA . GLU A 1 110 ? 3.788 8.203 -9.938 1.00 98.38 110 GLU A CA 1
ATOM 895 C C . GLU A 1 110 ? 2.449 7.653 -9.432 1.00 98.38 110 GLU A C 1
ATOM 897 O O . GLU A 1 110 ? 1.977 8.072 -8.372 1.00 98.38 110 GLU A O 1
ATOM 902 N N . GLN A 1 111 ? 1.836 6.712 -10.156 1.00 98.56 111 GLN A N 1
ATOM 903 C CA . GLN A 1 111 ? 0.590 6.065 -9.732 1.00 98.56 111 GLN A CA 1
ATOM 904 C C . GLN A 1 111 ? 0.789 5.262 -8.444 1.00 98.56 111 GLN A C 1
ATOM 906 O O . GLN A 1 111 ? 0.023 5.432 -7.493 1.00 98.56 111 GLN A O 1
ATOM 911 N N . LEU A 1 112 ? 1.856 4.463 -8.374 1.00 98.62 112 LEU A N 1
ATOM 912 C CA . LEU A 1 112 ? 2.225 3.695 -7.185 1.00 98.62 112 LEU A CA 1
ATOM 913 C C . LEU A 1 112 ? 2.468 4.609 -5.976 1.00 98.62 112 LEU A C 1
ATOM 915 O O . LEU A 1 112 ? 1.964 4.342 -4.888 1.00 98.62 112 LEU A O 1
ATOM 919 N N . MET A 1 113 ? 3.173 5.729 -6.159 1.00 98.31 113 MET A N 1
ATOM 920 C CA . MET A 1 113 ? 3.410 6.705 -5.088 1.00 98.31 113 MET A CA 1
ATOM 921 C C . MET A 1 113 ? 2.122 7.367 -4.588 1.00 98.31 113 MET A C 1
ATOM 923 O O . MET A 1 113 ? 1.973 7.593 -3.384 1.00 98.31 113 MET A O 1
ATOM 927 N N . ARG A 1 114 ? 1.185 7.692 -5.489 1.00 98.62 114 ARG A N 1
ATOM 928 C CA . ARG A 1 114 ? -0.127 8.234 -5.102 1.00 98.62 114 ARG A CA 1
ATOM 929 C C . ARG A 1 114 ? -0.917 7.208 -4.298 1.00 98.62 114 ARG A C 1
ATOM 931 O O . ARG A 1 114 ? -1.390 7.541 -3.213 1.00 98.62 114 ARG A O 1
ATOM 938 N N . ARG A 1 115 ? -0.974 5.964 -4.778 1.00 98.38 115 ARG A N 1
ATOM 939 C CA . ARG A 1 115 ? -1.67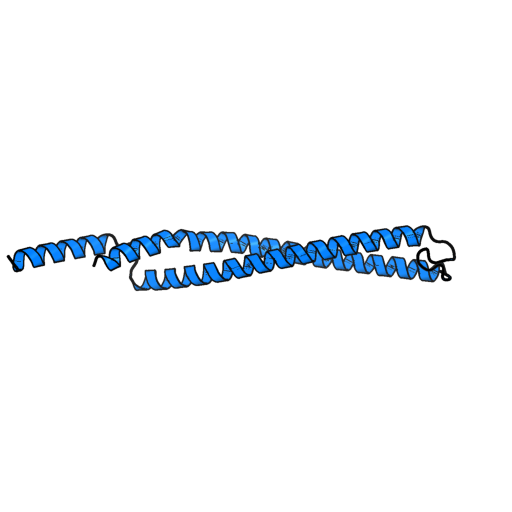2 4.875 -4.094 1.00 98.38 115 ARG A CA 1
ATOM 940 C C . ARG A 1 115 ? -1.085 4.597 -2.711 1.00 98.38 115 ARG A C 1
ATOM 942 O O . ARG A 1 115 ? -1.824 4.531 -1.735 1.00 98.38 115 ARG A O 1
ATOM 949 N N . GLU A 1 116 ? 0.240 4.528 -2.595 1.00 98.38 116 GLU A N 1
ATOM 950 C CA . GLU A 1 116 ? 0.922 4.351 -1.308 1.00 98.38 116 GLU A CA 1
ATOM 951 C C . GLU A 1 116 ? 0.553 5.465 -0.312 1.00 98.38 116 GLU A C 1
ATOM 953 O O . GLU A 1 116 ? 0.319 5.211 0.870 1.00 98.38 116 GLU A O 1
ATOM 958 N N . LYS A 1 117 ? 0.467 6.716 -0.784 1.00 98.50 117 LYS A N 1
ATOM 959 C CA . LYS A 1 117 ? 0.070 7.860 0.047 1.00 98.50 117 LYS A CA 1
ATOM 960 C C . LYS A 1 117 ? -1.375 7.742 0.539 1.00 98.50 117 LYS A C 1
ATOM 962 O O . LYS A 1 117 ? -1.633 8.045 1.704 1.00 98.50 117 LYS A O 1
ATOM 967 N N . GLU A 1 118 ? -2.298 7.319 -0.320 1.00 98.62 118 GLU A N 1
ATOM 968 C CA . GLU A 1 118 ? -3.702 7.078 0.044 1.00 98.62 118 GLU A CA 1
ATOM 969 C C . GLU A 1 118 ? -3.818 5.988 1.112 1.00 98.62 118 GLU A C 1
ATOM 971 O O . GLU A 1 118 ? -4.441 6.208 2.150 1.00 98.62 118 GLU A O 1
ATOM 976 N N . LEU A 1 119 ? -3.136 4.860 0.909 1.00 98.56 119 LEU A N 1
ATOM 977 C CA . LEU A 1 119 ? -3.096 3.740 1.849 1.00 98.56 119 LEU A CA 1
ATOM 978 C C . LEU A 1 119 ? -2.534 4.146 3.216 1.00 98.56 119 LEU A C 1
ATOM 980 O O . LEU A 1 119 ? -3.098 3.817 4.260 1.00 98.56 119 LEU A O 1
ATOM 984 N N . ARG A 1 120 ? -1.449 4.929 3.236 1.00 98.00 120 ARG A N 1
ATOM 985 C CA . ARG A 1 120 ? -0.886 5.465 4.486 1.00 98.00 120 ARG A CA 1
ATOM 986 C C . ARG A 1 120 ? -1.857 6.412 5.199 1.00 98.00 120 ARG A C 1
ATOM 988 O O . ARG A 1 120 ? -1.914 6.401 6.426 1.00 98.00 120 ARG A O 1
ATOM 995 N N . ALA A 1 121 ? -2.628 7.215 4.465 1.00 98.25 121 ALA A N 1
ATOM 996 C CA . ALA A 1 121 ? -3.662 8.065 5.057 1.00 98.25 121 ALA A CA 1
ATOM 997 C C . ALA A 1 121 ? -4.837 7.238 5.614 1.00 98.25 121 ALA A C 1
ATOM 999 O O . ALA A 1 121 ? -5.367 7.561 6.679 1.00 98.25 121 ALA A O 1
ATOM 1000 N N . GLU A 1 122 ? -5.214 6.155 4.932 1.00 98.12 122 GLU A N 1
ATOM 1001 C CA . GLU A 1 122 ? -6.220 5.200 5.403 1.00 98.12 122 GLU A CA 1
ATOM 1002 C C . GLU A 1 122 ? -5.779 4.520 6.712 1.00 98.12 122 GLU A C 1
ATOM 1004 O O . GLU A 1 122 ? -6.551 4.501 7.675 1.00 98.12 122 GLU A O 1
ATOM 1009 N N . LEU A 1 123 ? -4.516 4.080 6.812 1.00 98.19 123 LEU A N 1
ATOM 1010 C CA . LEU A 1 123 ? -3.953 3.503 8.043 1.00 98.19 123 LEU A CA 1
ATOM 1011 C C . LEU A 1 123 ? -4.095 4.433 9.252 1.00 98.19 123 LEU A C 1
ATOM 1013 O O . LEU A 1 123 ? -4.470 3.978 10.330 1.00 98.19 123 LEU A O 1
ATOM 1017 N N . VAL A 1 124 ? -3.873 5.740 9.080 1.00 97.94 124 VAL A N 1
ATOM 1018 C CA . VAL A 1 124 ? -4.046 6.721 10.168 1.00 97.94 124 VAL A CA 1
ATOM 1019 C C . VAL A 1 124 ? -5.486 6.735 10.691 1.00 97.94 124 VAL A C 1
ATOM 1021 O O . VAL A 1 124 ? -5.713 6.926 11.887 1.00 97.94 124 VAL A O 1
ATOM 1024 N N . ASN A 1 125 ? -6.481 6.545 9.823 1.00 96.88 125 ASN A N 1
ATOM 1025 C CA . ASN A 1 125 ? -7.881 6.481 10.243 1.00 96.88 125 ASN A CA 1
ATOM 1026 C C . ASN A 1 125 ? -8.210 5.146 10.917 1.00 96.88 125 ASN A C 1
ATOM 1028 O O . ASN A 1 125 ? -8.861 5.145 11.961 1.00 96.88 125 ASN A O 1
ATOM 1032 N N . ILE A 1 126 ? -7.690 4.040 10.387 1.00 97.88 126 ILE A N 1
ATOM 1033 C CA . ILE A 1 126 ? -7.805 2.711 10.999 1.00 97.88 126 ILE A CA 1
ATOM 1034 C C . ILE A 1 126 ? -7.222 2.707 12.413 1.00 97.88 126 ILE A C 1
ATOM 1036 O O . ILE A 1 126 ? -7.866 2.239 13.348 1.00 97.88 126 ILE A O 1
ATOM 1040 N N . GLU A 1 127 ? -6.053 3.309 12.626 1.00 96.50 127 GLU A N 1
ATOM 1041 C CA . GLU A 1 127 ? -5.444 3.402 13.956 1.00 96.50 127 GLU A CA 1
ATOM 1042 C C . GLU A 1 127 ? -6.318 4.155 14.967 1.00 96.50 127 GLU A C 1
ATOM 1044 O O . GLU A 1 127 ? -6.323 3.815 16.151 1.00 96.50 127 GLU A O 1
ATOM 1049 N N . LYS A 1 128 ? -7.090 5.161 14.534 1.00 96.75 128 LYS A N 1
ATOM 1050 C CA . LYS A 1 128 ? -8.045 5.854 15.417 1.00 96.75 128 LYS A CA 1
ATOM 1051 C C . LYS A 1 128 ? -9.180 4.930 15.858 1.00 96.75 128 LYS A C 1
ATOM 1053 O O . LYS A 1 128 ? -9.614 5.040 17.002 1.00 96.75 128 LYS A O 1
ATOM 1058 N N . ILE A 1 129 ? -9.645 4.044 14.977 1.00 96.44 129 ILE A N 1
ATOM 1059 C CA . ILE A 1 129 ? -10.666 3.037 15.299 1.00 96.44 129 ILE A CA 1
ATOM 1060 C C . ILE A 1 129 ? -10.08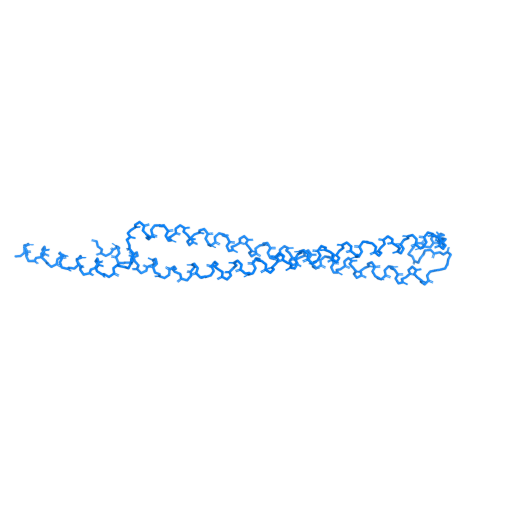3 2.023 16.283 1.00 96.44 129 ILE A C 1
ATOM 1062 O O . ILE A 1 129 ? -10.657 1.804 17.346 1.00 96.44 129 ILE A O 1
ATOM 1066 N N . LEU A 1 130 ? -8.899 1.481 15.986 1.00 96.38 130 LEU A N 1
ATOM 1067 C CA . LEU A 1 130 ? -8.240 0.478 16.829 1.00 96.38 130 LEU A CA 1
ATOM 1068 C C . LEU A 1 130 ? -7.939 0.994 18.245 1.00 96.38 130 LEU A C 1
ATOM 1070 O O . LEU 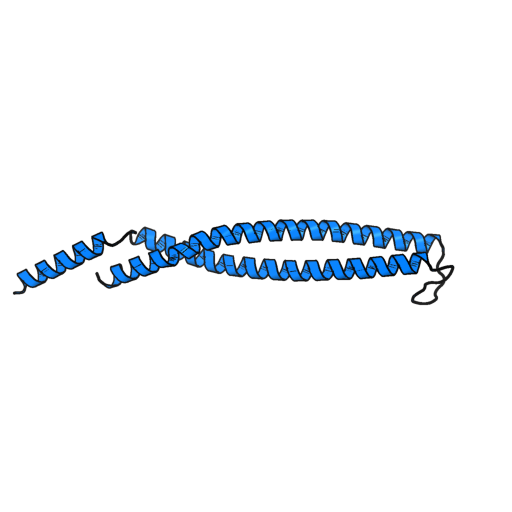A 1 130 ? -8.025 0.240 19.206 1.00 96.38 130 LEU A O 1
ATOM 1074 N N . LYS A 1 131 ? -7.674 2.295 18.426 1.00 95.94 131 LYS A N 1
ATOM 1075 C CA . LYS A 1 131 ? -7.503 2.896 19.766 1.00 95.94 131 LYS A CA 1
ATOM 1076 C C . LYS A 1 131 ? -8.731 2.765 20.675 1.00 95.94 131 LYS A C 1
ATOM 1078 O O . LYS A 1 131 ? -8.574 2.860 21.892 1.00 95.94 131 LYS A O 1
ATOM 1083 N N . LYS A 1 132 ? -9.925 2.558 20.110 1.00 95.12 132 LYS A N 1
ATOM 1084 C CA . LYS A 1 132 ? -11.167 2.325 20.864 1.00 95.12 132 LYS A CA 1
ATOM 1085 C C . LYS A 1 132 ? -11.273 0.894 21.407 1.00 95.12 132 LYS A C 1
ATOM 1087 O O . LYS A 1 132 ? -12.181 0.605 22.177 1.00 95.12 132 LYS A O 1
ATOM 1092 N N . GLU A 1 133 ? -10.346 -0.003 21.066 1.00 93.94 133 GLU A N 1
ATOM 1093 C CA . GLU A 1 133 ? -10.331 -1.384 21.570 1.00 93.94 133 GLU A CA 1
ATOM 1094 C C . GLU A 1 133 ? -10.250 -1.455 23.100 1.00 93.94 133 GLU A C 1
ATOM 1096 O O . GLU A 1 133 ? -10.914 -2.283 23.717 1.00 93.94 133 GLU A O 1
ATOM 1101 N N . LYS A 1 134 ? -9.550 -0.511 23.738 1.00 92.81 134 LYS A N 1
ATOM 1102 C CA . LYS A 1 134 ? -9.538 -0.394 25.206 1.00 92.81 134 LYS A CA 1
ATOM 1103 C C . LYS A 1 134 ? -10.940 -0.172 25.795 1.00 92.81 134 LYS A C 1
ATOM 1105 O O . LYS A 1 134 ? -11.230 -0.653 26.890 1.00 92.81 134 LYS A O 1
ATOM 1110 N N . ASP A 1 135 ? -11.795 0.565 25.081 1.00 91.25 135 ASP A N 1
ATOM 1111 C CA . ASP A 1 135 ? -13.143 0.906 25.534 1.00 91.25 135 ASP A CA 1
ATOM 1112 C C . ASP A 1 135 ? -14.035 -0.335 25.435 1.00 91.25 135 ASP A C 1
ATOM 1114 O O . ASP A 1 135 ? -14.858 -0.572 26.319 1.00 91.25 135 ASP A O 1
ATOM 1118 N N . VAL A 1 136 ? -13.812 -1.170 24.413 1.00 92.88 136 VAL A N 1
ATOM 1119 C CA . VAL A 1 136 ? -14.449 -2.486 24.292 1.00 92.88 136 VAL A CA 1
ATOM 1120 C C . VAL A 1 136 ? -14.074 -3.378 25.469 1.00 92.88 136 VAL A C 1
ATOM 1122 O O . VAL A 1 136 ? -14.970 -3.829 26.176 1.00 92.88 136 VAL A O 1
ATOM 1125 N N . ILE A 1 137 ? -12.774 -3.563 25.720 1.00 92.00 137 ILE A N 1
ATOM 1126 C CA . ILE A 1 137 ? -12.270 -4.421 26.805 1.00 92.00 137 ILE A CA 1
ATOM 1127 C C . ILE A 1 137 ? -12.849 -3.975 28.153 1.00 92.00 137 ILE A C 1
ATOM 1129 O O . ILE A 1 137 ? -13.391 -4.783 28.901 1.00 92.00 137 ILE A O 1
ATOM 1133 N N . THR A 1 138 ? -12.821 -2.669 28.428 1.00 92.69 138 THR A N 1
ATOM 1134 C CA . THR A 1 138 ? -13.335 -2.113 29.689 1.00 92.69 138 THR A CA 1
ATOM 1135 C C . THR A 1 138 ? -14.838 -2.371 29.862 1.00 92.69 138 THR A C 1
ATOM 1137 O O . THR A 1 138 ? -15.281 -2.732 30.952 1.00 92.69 138 THR A O 1
ATOM 1140 N N . ASN A 1 139 ? -15.645 -2.197 28.809 1.00 92.31 139 ASN A N 1
ATOM 1141 C CA . ASN A 1 139 ? -17.087 -2.460 28.886 1.00 92.31 139 ASN A CA 1
ATOM 1142 C C . ASN A 1 139 ? -17.392 -3.963 28.994 1.00 92.31 139 ASN A C 1
ATOM 1144 O O . ASN A 1 139 ? -18.303 -4.336 29.729 1.00 92.31 139 ASN A O 1
ATOM 1148 N N . GLU A 1 140 ? -16.627 -4.832 28.328 1.00 91.25 140 GLU A N 1
ATOM 1149 C CA . GLU A 1 140 ? -16.760 -6.288 28.472 1.00 91.25 140 GLU A CA 1
ATOM 1150 C C . GLU A 1 140 ? -16.449 -6.765 29.891 1.00 91.25 140 GLU A C 1
ATOM 1152 O O . GLU A 1 140 ? -17.196 -7.565 30.448 1.00 91.25 140 GLU A O 1
ATOM 1157 N N . GLU A 1 141 ? -15.382 -6.253 30.505 1.00 91.44 141 GLU A N 1
ATOM 1158 C CA . GLU A 1 141 ? -15.033 -6.575 31.890 1.00 91.44 141 GLU A CA 1
ATOM 1159 C C . GLU A 1 141 ? -16.145 -6.191 32.870 1.00 91.44 141 GLU A C 1
ATOM 1161 O O . GLU A 1 141 ? -16.386 -6.918 33.834 1.00 91.44 141 GLU A O 1
ATOM 1166 N N . ILE A 1 142 ? -16.826 -5.065 32.632 1.00 90.25 142 ILE A N 1
ATOM 1167 C CA . ILE A 1 142 ? -17.964 -4.625 33.447 1.00 90.25 142 ILE A CA 1
ATOM 1168 C C . ILE A 1 142 ? -19.184 -5.519 33.201 1.00 90.25 142 ILE A C 1
ATOM 1170 O O . ILE A 1 142 ? -19.825 -5.920 34.170 1.00 90.25 142 ILE A O 1
ATOM 1174 N N . LEU A 1 143 ? -19.498 -5.851 31.943 1.00 89.12 143 LEU A N 1
ATOM 1175 C CA . LEU A 1 143 ? -20.616 -6.743 31.609 1.00 89.12 143 LEU A CA 1
ATOM 1176 C C . LEU A 1 143 ? -20.431 -8.140 32.206 1.00 89.12 143 LEU A C 1
ATOM 1178 O O . LEU A 1 143 ? -21.385 -8.692 32.733 1.00 89.12 143 LEU A O 1
ATOM 1182 N N . ASN A 1 144 ? -19.210 -8.676 32.206 1.00 89.25 144 ASN A N 1
ATOM 1183 C CA . ASN A 1 144 ? -18.904 -9.982 32.799 1.00 89.25 144 ASN A CA 1
ATOM 1184 C C . ASN A 1 144 ? -19.030 -10.008 34.337 1.00 89.25 144 ASN A C 1
ATOM 1186 O O . ASN A 1 144 ? -19.015 -11.084 34.932 1.00 89.25 144 ASN A O 1
ATOM 1190 N N . GLN A 1 145 ? -19.107 -8.842 34.990 1.00 86.94 145 GLN A N 1
ATOM 1191 C CA . GLN A 1 145 ? -19.317 -8.711 36.439 1.00 86.94 145 GLN A CA 1
ATOM 1192 C C . GLN A 1 145 ? -20.799 -8.566 36.827 1.00 86.94 145 GLN A C 1
ATOM 1194 O O . GLN A 1 145 ? -21.100 -8.563 38.024 1.00 86.94 145 GLN A O 1
ATOM 1199 N N . ILE A 1 146 ? -21.695 -8.385 35.849 1.00 84.25 146 ILE A N 1
ATOM 1200 C CA . ILE A 1 146 ? -23.150 -8.261 36.036 1.00 84.25 146 ILE A CA 1
ATOM 1201 C C . ILE A 1 146 ? -23.794 -9.640 35.911 1.00 84.25 146 ILE A C 1
ATOM 1203 O O . ILE A 1 146 ? -24.647 -9.939 36.778 1.00 84.25 146 ILE A O 1
#

Sequence (146 aa):
KQYDEALRIKKTIESLRKRLSLSEDELKKLKAEIENAKQRKEEILREIEEIGEKKGELKNATSEKNKAILELRKARGKCPVCGAELTDEHREDLIKKYTLEIESYAKEMEQLMRREKELRAELVNIEKILKKEKDVITNEEILNQI